Protein AF-A0A834LD94-F1 (afdb_monomer_lite)

Foldseek 3Di:
DLVVLQVLLCVLLVNPGLADDDDDDDDCVPPPPDPVVVVVLVRLVSLCQAQWVVQVVVLCVVVVHDDDPVVVVSSPGHDHDQPVVSDDPVRVVRDDPQSSVLSVLQNGPPPVSHDDPVVSCVGPVCVVVVVVVVVVVVVD

pLDDT: mean 78.09, std 18.95, range [36.41, 98.25]

Secondary structure (DSSP, 8-state):
-HHHHHHHHHHHHT-S-SS----SS-SSTTT-TTTHHHHHHHHHHHHHHHH-HHHHHHHHHHTTPPPPHHHHHHH---PPPPGGGG--TTTTTT--HHHHHHHHHHS-SSTTSSPPHHHHHHSGGGHHHHHHHHHHHT--

Radius of gyration: 17.98 Å; chains: 1; bounding box: 54×30×43 Å

InterPro domains:
  IPR000719 Protein kinase domain [PF00069] (1-126)
  IPR000719 Protein kinase domain [PS50011] (1-126)
  IPR011009 Protein kinase-like domain superfamily [SSF56112] (1-130)
  IPR045216 Casein Kinase 2, subunit alpha [PTHR24054] (1-136)

Sequence (140 aa):
MWSLGCMFAGMIFRKDHFFYGHDNHDQLVKIAKDNALKTIVRDLEMLFDVLGTDELNAYLNKYHLELDPQLDALVGRHGRKPWSKFIHADNQHIVSPEAIDFLDKLLRYDHQDRLTAKEAMAHPYFSQVRAAENSRMRTQ

Organism: Rhododendron simsii (NCBI:txid118357)

Structure (mmCIF, N/CA/C/O backbone):
data_AF-A0A834LD94-F1
#
_entry.id   AF-A0A834LD94-F1
#
loop_
_atom_site.group_PDB
_atom_site.id
_atom_site.type_symbol
_atom_site.label_atom_id
_atom_site.label_alt_id
_atom_site.label_comp_id
_atom_site.label_asym_id
_atom_site.label_entity_id
_atom_site.label_seq_id
_atom_site.pdbx_PDB_ins_code
_atom_site.Cartn_x
_atom_site.Cartn_y
_atom_site.Cartn_z
_atom_site.occupancy
_atom_site.B_iso_or_equiv
_atom_site.auth_seq_id
_atom_site.auth_comp_id
_atom_site.auth_asym_id
_atom_site.auth_atom_id
_atom_site.pdbx_PDB_model_num
ATOM 1 N N . MET A 1 1 ? -5.743 7.159 -3.607 1.00 91.19 1 MET A N 1
ATOM 2 C CA . MET A 1 1 ? -5.575 5.928 -2.797 1.00 91.19 1 MET A CA 1
ATOM 3 C C . MET A 1 1 ? -4.110 5.603 -2.563 1.00 91.19 1 MET A C 1
ATOM 5 O O . MET A 1 1 ? -3.732 5.513 -1.408 1.00 91.19 1 MET A O 1
ATOM 9 N N . TRP A 1 2 ? -3.264 5.577 -3.600 1.00 87.44 2 TRP A N 1
ATOM 10 C CA . TRP A 1 2 ? -1.805 5.479 -3.429 1.00 87.44 2 TRP A CA 1
ATOM 11 C C . TRP A 1 2 ? -1.230 6.528 -2.465 1.00 87.44 2 TRP A C 1
ATOM 13 O O . TRP A 1 2 ? -0.647 6.171 -1.451 1.00 87.44 2 TRP A O 1
ATOM 23 N N . SER A 1 3 ? -1.488 7.819 -2.713 1.00 85.06 3 SER A N 1
ATOM 24 C CA . SER A 1 3 ? -0.994 8.912 -1.859 1.00 85.06 3 SER A CA 1
ATOM 25 C C . SER A 1 3 ? -1.460 8.788 -0.404 1.00 85.06 3 SER A C 1
ATOM 27 O O . SER A 1 3 ? -0.699 9.071 0.515 1.00 85.06 3 SER A O 1
ATOM 29 N N . LEU A 1 4 ? -2.688 8.297 -0.193 1.00 91.31 4 LEU A N 1
ATOM 30 C CA . LEU A 1 4 ? -3.203 7.979 1.140 1.00 91.31 4 LEU A CA 1
ATOM 31 C C . LEU A 1 4 ? -2.395 6.845 1.785 1.00 91.31 4 LEU A C 1
ATOM 33 O O . LEU A 1 4 ? -2.054 6.953 2.954 1.00 91.31 4 LEU A O 1
ATOM 37 N N . GLY A 1 5 ? -2.059 5.796 1.031 1.00 91.25 5 GLY A N 1
ATOM 38 C CA . GLY A 1 5 ? -1.170 4.725 1.483 1.00 91.25 5 GLY A CA 1
ATOM 39 C C . GLY A 1 5 ? 0.214 5.241 1.877 1.00 91.25 5 GLY A C 1
ATOM 40 O O . GLY A 1 5 ? 0.707 4.880 2.939 1.00 91.25 5 GLY A O 1
ATOM 41 N N . CYS A 1 6 ? 0.806 6.149 1.094 1.00 87.38 6 CYS A N 1
ATOM 42 C CA . CYS A 1 6 ? 2.094 6.772 1.424 1.00 87.38 6 CYS A CA 1
ATOM 43 C C . CYS A 1 6 ? 2.033 7.546 2.749 1.00 87.38 6 CYS A C 1
ATOM 45 O O . CYS A 1 6 ? 2.897 7.374 3.608 1.00 87.38 6 CYS A O 1
ATOM 47 N N . MET A 1 7 ? 0.994 8.371 2.930 1.00 87.44 7 MET A N 1
ATOM 48 C CA . MET A 1 7 ? 0.769 9.101 4.182 1.00 87.44 7 MET A CA 1
ATOM 49 C C . MET A 1 7 ? 0.545 8.142 5.352 1.00 87.44 7 MET A C 1
ATOM 51 O O . MET A 1 7 ? 1.127 8.312 6.420 1.00 87.44 7 MET A O 1
ATOM 55 N N . PHE A 1 8 ? -0.288 7.121 5.146 1.00 92.81 8 PHE A N 1
ATOM 56 C CA . PHE A 1 8 ? -0.618 6.137 6.166 1.00 92.81 8 PHE A CA 1
ATOM 57 C C . PHE A 1 8 ? 0.614 5.354 6.621 1.00 92.81 8 PHE A C 1
ATOM 59 O O . PHE A 1 8 ? 0.849 5.257 7.822 1.00 92.81 8 PHE A O 1
ATOM 66 N N . ALA A 1 9 ? 1.448 4.894 5.685 1.00 89.31 9 ALA A N 1
ATOM 67 C CA . ALA A 1 9 ? 2.722 4.251 5.988 1.00 89.31 9 ALA A CA 1
ATOM 68 C C . ALA A 1 9 ? 3.652 5.169 6.795 1.00 89.31 9 ALA A C 1
ATOM 70 O O . ALA A 1 9 ? 4.254 4.722 7.769 1.00 89.31 9 ALA A O 1
ATOM 71 N N . GLY A 1 10 ? 3.727 6.458 6.444 1.00 87.06 10 GLY A N 1
ATOM 72 C CA . GLY A 1 10 ? 4.520 7.433 7.197 1.00 87.06 10 GLY A CA 1
ATOM 73 C C . GLY A 1 10 ? 4.061 7.565 8.650 1.00 87.06 10 GLY A C 1
ATOM 74 O O . GLY A 1 10 ? 4.882 7.542 9.568 1.00 87.06 10 GLY A O 1
ATOM 75 N N . MET A 1 11 ? 2.742 7.593 8.868 1.00 89.62 11 MET A N 1
ATOM 76 C CA . MET A 1 11 ? 2.149 7.634 10.207 1.00 89.62 11 MET A CA 1
ATOM 77 C C . MET A 1 11 ? 2.436 6.359 11.010 1.00 89.62 11 MET A C 1
ATOM 79 O O . MET A 1 11 ? 2.943 6.452 12.128 1.00 89.62 11 MET A O 1
ATOM 83 N N . ILE A 1 12 ? 2.144 5.174 10.458 1.00 91.81 12 ILE A N 1
ATOM 84 C CA . ILE A 1 12 ? 2.244 3.924 11.231 1.00 91.81 12 ILE A CA 1
ATOM 85 C C . ILE A 1 12 ? 3.686 3.467 11.449 1.00 91.81 12 ILE A C 1
ATOM 87 O O . ILE A 1 12 ? 3.975 2.866 12.478 1.00 91.81 12 ILE A O 1
ATOM 91 N N . PHE A 1 13 ? 4.605 3.790 10.534 1.00 89.00 13 PHE A N 1
ATOM 92 C CA . PHE A 1 13 ? 6.021 3.461 10.690 1.00 89.00 13 PHE A CA 1
ATOM 93 C C . PHE A 1 13 ? 6.848 4.592 11.314 1.00 89.00 13 PHE A C 1
ATOM 95 O O . PHE A 1 13 ? 8.049 4.415 11.503 1.00 89.00 13 PHE A O 1
ATOM 102 N N . ARG A 1 14 ? 6.223 5.728 11.662 1.00 84.50 14 ARG A N 1
ATOM 103 C CA . ARG A 1 14 ? 6.878 6.943 12.185 1.00 84.50 14 ARG A CA 1
ATOM 104 C C . ARG A 1 14 ? 8.050 7.419 11.318 1.00 84.50 14 ARG A C 1
ATOM 106 O O . ARG A 1 14 ? 9.116 7.761 11.824 1.00 84.50 14 ARG A O 1
ATOM 113 N N . LYS A 1 15 ? 7.835 7.453 10.003 1.00 73.06 15 LYS A N 1
ATOM 114 C CA . LYS A 1 15 ? 8.753 8.060 9.031 1.00 73.06 15 LYS A CA 1
ATOM 115 C C . LYS A 1 15 ? 8.068 9.264 8.394 1.00 73.06 15 LYS A C 1
ATOM 117 O O . LYS A 1 15 ? 7.026 9.093 7.770 1.00 73.06 15 LYS A O 1
ATOM 122 N N . ASP A 1 16 ? 8.670 10.450 8.501 1.00 56.59 16 ASP A N 1
ATOM 123 C CA . ASP A 1 16 ? 8.117 11.704 7.948 1.00 56.59 16 ASP A CA 1
ATOM 124 C C . ASP A 1 16 ? 7.835 11.637 6.431 1.00 56.59 16 ASP A C 1
ATOM 126 O O . ASP A 1 16 ? 7.008 12.374 5.905 1.00 56.59 16 ASP A O 1
ATOM 130 N N . HIS A 1 17 ? 8.490 10.716 5.726 1.00 63.16 17 HIS A N 1
ATOM 131 C CA . HIS A 1 17 ? 8.369 10.467 4.290 1.00 63.16 17 HIS A CA 1
ATOM 132 C C . HIS A 1 17 ? 8.546 8.963 4.059 1.00 63.16 17 HIS A C 1
ATOM 134 O O . HIS A 1 17 ? 9.658 8.445 4.007 1.00 63.16 17 HIS A O 1
ATOM 140 N N . PHE A 1 18 ? 7.454 8.2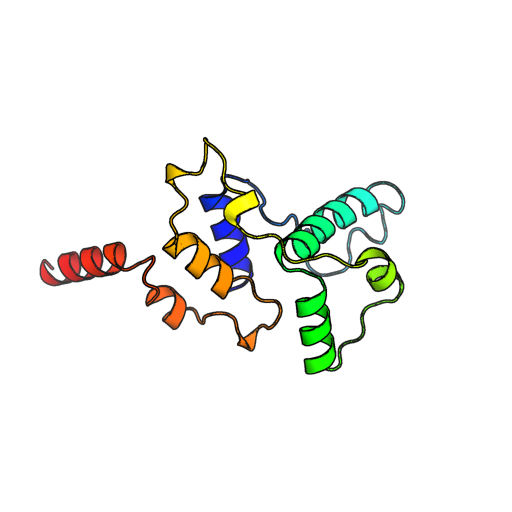04 3.970 1.00 57.44 18 PHE A N 1
ATOM 141 C CA . PHE A 1 18 ? 7.604 6.767 3.713 1.00 57.44 18 PHE A CA 1
ATOM 142 C C . PHE A 1 18 ? 8.094 6.485 2.286 1.00 57.44 18 PHE A C 1
ATOM 144 O O . PHE A 1 18 ? 8.919 5.603 2.079 1.00 57.44 18 PHE A O 1
ATOM 151 N N . PHE A 1 19 ? 7.643 7.298 1.329 1.00 56.38 19 PHE A N 1
ATOM 152 C CA . PHE A 1 19 ? 8.242 7.413 0.006 1.00 56.38 19 PHE A CA 1
ATOM 153 C C . PHE A 1 19 ? 8.608 8.876 -0.205 1.00 56.38 19 PHE A C 1
ATOM 155 O O . PHE A 1 19 ? 7.742 9.751 -0.139 1.00 56.38 19 PHE A O 1
ATOM 162 N N . TYR A 1 20 ? 9.883 9.149 -0.436 1.00 54.19 20 TYR A N 1
ATOM 163 C CA . TYR A 1 20 ? 10.316 10.452 -0.910 1.00 54.19 20 TYR A CA 1
ATOM 164 C C . TYR A 1 20 ? 9.991 10.544 -2.401 1.00 54.19 20 TYR A C 1
ATOM 166 O O . TYR A 1 20 ? 10.498 9.782 -3.213 1.00 54.19 20 TYR A O 1
ATOM 174 N N . GLY A 1 21 ? 9.086 11.441 -2.769 1.00 45.59 21 GLY A N 1
ATOM 175 C CA . GLY A 1 21 ? 8.725 11.675 -4.161 1.00 45.59 21 GLY A CA 1
ATOM 176 C C . GLY A 1 21 ? 8.578 13.164 -4.396 1.00 45.59 21 GLY A C 1
ATOM 177 O O . GLY A 1 21 ? 7.569 13.752 -4.015 1.00 45.59 21 GLY A O 1
ATOM 178 N N . HIS A 1 22 ? 9.585 13.778 -5.012 1.00 41.50 22 HIS A N 1
ATOM 179 C CA . HIS A 1 22 ? 9.457 15.119 -5.567 1.00 41.50 22 HIS A CA 1
ATOM 180 C C . HIS A 1 22 ? 8.754 15.011 -6.927 1.00 41.50 22 HIS A C 1
ATOM 182 O O . HIS A 1 22 ? 9.438 14.856 -7.924 1.00 41.50 22 HIS A O 1
ATOM 188 N N . ASP A 1 23 ? 7.415 15.070 -6.920 1.00 39.53 23 ASP A N 1
ATOM 189 C CA . ASP A 1 23 ? 6.540 15.583 -7.997 1.00 39.53 23 ASP A CA 1
ATOM 190 C C . ASP A 1 23 ? 6.726 15.066 -9.459 1.00 39.53 23 ASP A C 1
ATOM 192 O O . ASP A 1 23 ? 7.674 14.390 -9.844 1.00 39.53 23 ASP A O 1
ATOM 196 N N . ASN A 1 24 ? 5.696 15.284 -10.277 1.00 42.19 24 ASN A N 1
ATOM 197 C CA . ASN A 1 24 ? 5.430 14.628 -11.548 1.00 42.19 24 ASN A CA 1
ATOM 198 C C . ASN A 1 24 ? 6.432 15.024 -12.663 1.00 42.19 24 ASN A C 1
ATOM 200 O O . ASN A 1 24 ? 6.258 16.000 -13.385 1.00 42.19 24 ASN A O 1
ATOM 204 N N . HIS A 1 25 ? 7.428 14.165 -12.864 1.00 48.47 25 HIS A N 1
ATOM 205 C CA . HIS A 1 25 ? 8.263 13.979 -14.059 1.00 48.47 25 HIS A CA 1
ATOM 206 C C . HIS A 1 25 ? 9.552 14.789 -14.303 1.00 48.47 25 HIS A C 1
ATOM 208 O O . HIS A 1 25 ? 10.479 14.146 -14.785 1.00 48.47 25 HIS A O 1
ATOM 214 N N . ASP A 1 26 ? 9.708 16.100 -14.056 1.00 47.38 26 ASP A N 1
ATOM 215 C CA . ASP A 1 26 ? 10.782 16.801 -14.815 1.00 47.38 26 ASP A CA 1
ATOM 216 C C . ASP A 1 26 ? 11.430 18.076 -14.226 1.00 47.38 26 ASP A C 1
ATOM 218 O O . ASP A 1 26 ? 11.669 19.039 -14.953 1.00 47.38 26 ASP A O 1
ATOM 222 N N . GLN A 1 27 ? 11.809 18.128 -12.942 1.00 38.72 27 GLN A N 1
ATOM 223 C CA . GLN A 1 27 ? 12.651 19.253 -12.460 1.00 38.72 27 GLN A CA 1
ATOM 224 C C . GLN A 1 27 ? 14.066 18.890 -11.991 1.00 38.72 27 GLN A C 1
ATOM 226 O O . GLN A 1 27 ? 14.936 19.761 -11.975 1.00 38.72 27 GLN A O 1
ATOM 231 N N . LEU A 1 28 ? 14.367 17.616 -11.712 1.00 36.41 28 LEU A N 1
ATOM 232 C CA . LEU A 1 28 ? 15.713 17.198 -11.277 1.00 36.41 28 LEU A CA 1
ATOM 233 C C . LEU A 1 28 ? 16.620 16.697 -12.412 1.00 36.41 28 LEU A C 1
ATOM 235 O O . LEU A 1 28 ? 17.845 16.748 -12.276 1.00 36.41 28 LEU A O 1
ATOM 239 N N . VAL A 1 29 ? 16.055 16.305 -13.560 1.00 40.59 29 VAL A N 1
ATOM 240 C CA . VAL A 1 29 ? 16.814 15.774 -14.712 1.00 40.59 29 VAL A CA 1
ATOM 241 C C . VAL A 1 29 ? 17.715 16.842 -15.359 1.00 40.59 29 VAL A C 1
ATOM 243 O O . VAL A 1 29 ? 18.750 16.516 -15.944 1.00 40.59 29 VAL A O 1
ATOM 246 N N . LYS A 1 30 ? 17.395 18.136 -15.202 1.00 38.12 30 LYS A N 1
ATOM 247 C CA . LYS A 1 30 ? 18.155 19.245 -15.812 1.00 38.12 30 LYS A CA 1
ATOM 248 C C . LYS A 1 30 ? 19.178 19.937 -14.905 1.00 38.12 30 LYS A C 1
ATOM 250 O O . LYS A 1 30 ? 20.036 20.629 -15.444 1.00 38.12 30 LYS A O 1
ATOM 255 N N . ILE A 1 31 ? 19.148 19.748 -13.580 1.00 37.12 31 ILE A N 1
ATOM 256 C CA . ILE A 1 31 ? 20.051 20.478 -12.658 1.00 37.12 31 ILE A CA 1
ATOM 257 C C . ILE A 1 31 ? 21.036 19.562 -11.910 1.00 37.12 31 ILE A C 1
ATOM 259 O O . ILE A 1 31 ? 22.106 20.020 -11.520 1.00 37.12 31 ILE A O 1
ATOM 263 N N . ALA A 1 32 ? 20.761 18.264 -11.747 1.00 37.47 32 ALA A N 1
ATOM 264 C CA . ALA A 1 32 ? 21.469 17.467 -10.741 1.00 37.47 32 ALA A CA 1
ATOM 265 C C . ALA A 1 32 ? 22.036 16.130 -11.247 1.00 37.47 32 ALA A C 1
ATOM 267 O O . ALA A 1 32 ? 21.876 15.090 -10.606 1.00 37.47 32 ALA A O 1
ATOM 268 N N . LYS A 1 33 ? 22.755 16.179 -12.374 1.00 39.28 33 LYS A N 1
ATOM 269 C CA . LYS A 1 33 ? 23.336 15.008 -13.054 1.00 39.28 33 LYS A CA 1
ATOM 270 C C . LYS A 1 33 ? 24.319 14.150 -12.241 1.00 39.28 33 LYS A C 1
ATOM 272 O O . LYS A 1 33 ? 24.630 13.071 -12.719 1.00 39.28 33 LYS A O 1
ATOM 277 N N . ASP A 1 34 ? 24.762 14.554 -11.046 1.00 46.06 34 ASP A N 1
ATOM 278 C CA . ASP A 1 34 ? 25.768 13.769 -10.299 1.00 46.06 34 ASP A CA 1
ATOM 279 C C . ASP A 1 34 ? 25.426 13.468 -8.824 1.00 46.06 34 ASP A C 1
ATOM 281 O O . ASP A 1 34 ? 25.872 12.461 -8.277 1.00 46.06 34 ASP A O 1
ATOM 285 N N . ASN A 1 35 ? 24.570 14.272 -8.173 1.00 43.41 35 ASN A N 1
ATOM 286 C CA . ASN A 1 35 ? 24.238 14.092 -6.747 1.00 43.41 35 ASN A CA 1
ATOM 287 C C . ASN A 1 35 ? 22.749 13.850 -6.447 1.00 43.41 35 ASN A C 1
ATOM 289 O O . ASN A 1 35 ? 22.457 13.138 -5.489 1.00 43.41 35 ASN A O 1
ATOM 293 N N . ALA A 1 36 ? 21.797 14.351 -7.249 1.00 44.66 36 ALA A N 1
ATOM 294 C CA . ALA A 1 36 ? 20.380 14.034 -7.010 1.00 44.66 36 ALA A CA 1
ATOM 295 C C . ALA A 1 36 ? 19.990 12.659 -7.543 1.00 44.66 36 ALA A C 1
ATOM 297 O O . ALA A 1 36 ? 19.054 12.069 -7.017 1.00 44.66 36 ALA A O 1
ATOM 298 N N . LEU A 1 37 ? 20.717 12.118 -8.528 1.00 42.31 37 LEU A N 1
ATOM 299 C CA . LEU A 1 37 ? 20.450 10.772 -9.027 1.00 42.31 37 LEU A CA 1
ATOM 300 C C . LEU A 1 37 ? 20.600 9.736 -7.905 1.00 42.31 37 LEU A C 1
ATOM 302 O O . LEU A 1 37 ? 19.769 8.853 -7.797 1.00 42.31 37 LEU A O 1
ATOM 306 N N . LYS A 1 38 ? 21.565 9.894 -6.990 1.00 44.16 38 LYS A N 1
ATOM 307 C CA . LYS A 1 38 ? 21.697 9.013 -5.814 1.00 44.16 38 LYS A CA 1
ATOM 308 C C . LYS A 1 38 ? 20.541 9.146 -4.822 1.00 44.16 38 LYS A C 1
ATOM 310 O O . LYS A 1 38 ? 20.176 8.158 -4.197 1.00 44.16 38 LYS A O 1
ATOM 315 N N . THR A 1 39 ? 19.972 10.338 -4.667 1.00 44.09 39 THR A N 1
ATOM 316 C CA . THR A 1 39 ? 18.809 10.554 -3.793 1.00 44.09 39 THR A CA 1
ATOM 317 C C . THR A 1 39 ? 17.550 9.963 -4.425 1.00 44.09 39 THR A C 1
ATOM 319 O O . THR A 1 39 ? 16.916 9.119 -3.811 1.00 44.09 39 THR A O 1
ATOM 322 N N . ILE A 1 40 ? 17.282 10.274 -5.698 1.00 45.62 40 ILE A N 1
ATOM 323 C CA . ILE A 1 40 ? 16.162 9.716 -6.474 1.00 45.62 40 ILE A CA 1
ATOM 324 C C . ILE A 1 40 ? 16.256 8.187 -6.556 1.00 45.62 40 ILE A C 1
ATOM 326 O O . ILE A 1 40 ? 15.250 7.499 -6.422 1.00 45.62 40 ILE A O 1
ATOM 330 N N . VAL A 1 41 ? 17.462 7.641 -6.738 1.00 46.03 41 VAL A N 1
ATOM 331 C CA . VAL A 1 41 ? 17.683 6.192 -6.770 1.00 46.03 41 VAL A CA 1
ATOM 332 C C . VAL A 1 41 ? 17.464 5.572 -5.391 1.00 46.03 41 VAL A C 1
ATOM 334 O O . VAL A 1 41 ? 16.802 4.552 -5.340 1.00 46.03 41 VAL A O 1
ATOM 337 N N . ARG A 1 42 ? 17.880 6.186 -4.269 1.00 50.81 42 ARG A N 1
ATOM 338 C CA . ARG A 1 42 ? 17.532 5.676 -2.919 1.00 50.81 42 ARG A CA 1
ATOM 339 C C . ARG A 1 42 ? 16.027 5.702 -2.645 1.00 50.81 42 ARG A C 1
ATOM 341 O O . ARG A 1 42 ? 15.499 4.823 -1.961 1.00 50.81 42 ARG A O 1
ATOM 348 N N . ASP A 1 43 ? 15.346 6.711 -3.169 1.00 51.22 43 ASP A N 1
ATOM 349 C CA . ASP A 1 43 ? 13.913 6.907 -2.980 1.00 51.22 43 ASP A CA 1
ATOM 350 C C . ASP A 1 43 ? 13.092 5.887 -3.788 1.00 51.22 43 ASP A C 1
ATOM 352 O O . ASP A 1 43 ? 12.126 5.307 -3.283 1.00 51.22 43 ASP A O 1
ATOM 356 N N . LEU A 1 44 ? 13.531 5.599 -5.017 1.00 51.12 44 LEU A N 1
ATOM 357 C CA . LEU A 1 44 ? 12.988 4.541 -5.867 1.00 51.1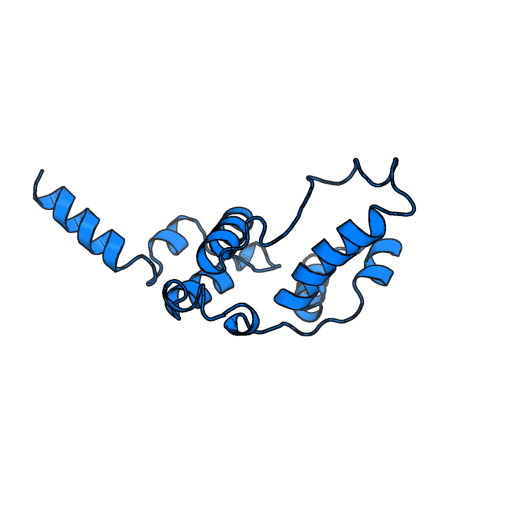2 44 LEU A CA 1
ATOM 358 C C . LEU A 1 44 ? 13.387 3.138 -5.384 1.00 51.12 44 LEU A C 1
ATOM 360 O O . LEU A 1 44 ? 12.542 2.243 -5.381 1.00 51.12 44 LEU A O 1
ATOM 364 N N . GLU A 1 45 ? 14.618 2.955 -4.896 1.00 54.41 45 GLU A N 1
ATOM 365 C CA . GLU A 1 45 ? 15.094 1.715 -4.266 1.00 54.41 45 GLU A CA 1
ATOM 366 C C . GLU A 1 45 ? 14.165 1.314 -3.128 1.00 54.41 45 GLU A C 1
ATOM 368 O O . GLU A 1 45 ? 13.817 0.144 -3.029 1.00 54.41 45 GLU A O 1
ATOM 373 N N . MET A 1 46 ? 13.698 2.262 -2.303 1.00 61.09 46 MET A N 1
ATOM 374 C CA . MET A 1 46 ? 12.771 1.940 -1.218 1.00 61.09 46 MET A CA 1
ATOM 375 C C . MET A 1 46 ? 11.422 1.441 -1.746 1.00 61.09 46 MET A C 1
ATOM 377 O O . MET A 1 46 ? 10.859 0.515 -1.169 1.00 61.09 46 MET A O 1
ATOM 381 N N . LEU A 1 47 ? 10.913 1.990 -2.853 1.00 63.72 47 LEU A N 1
ATOM 382 C CA . LEU A 1 47 ? 9.672 1.515 -3.466 1.00 63.72 47 LEU A CA 1
ATOM 383 C C . LEU A 1 47 ? 9.827 0.111 -4.067 1.00 63.72 47 LEU A C 1
ATOM 385 O O . LEU A 1 47 ? 8.999 -0.761 -3.791 1.00 63.72 47 LEU A O 1
ATOM 389 N N . PHE A 1 48 ? 10.887 -0.116 -4.847 1.00 63.78 48 PHE A N 1
ATOM 390 C CA . PHE A 1 48 ? 11.171 -1.416 -5.464 1.00 63.78 48 PHE A CA 1
ATOM 391 C C . PHE A 1 48 ? 11.526 -2.476 -4.423 1.00 63.78 48 PHE A C 1
ATOM 393 O O . PHE A 1 48 ? 11.130 -3.628 -4.556 1.00 63.78 48 PHE A O 1
ATOM 400 N N . ASP A 1 49 ? 12.186 -2.091 -3.337 1.00 65.25 49 ASP A N 1
ATOM 401 C CA . ASP A 1 49 ? 12.445 -2.967 -2.203 1.00 65.25 49 ASP A CA 1
ATOM 402 C C . ASP A 1 49 ? 11.174 -3.314 -1.425 1.00 65.25 49 ASP A C 1
ATOM 404 O O . ASP A 1 49 ? 11.070 -4.410 -0.880 1.00 65.25 49 ASP A O 1
ATOM 408 N N . VAL A 1 50 ? 10.216 -2.393 -1.322 1.00 70.69 50 VAL A N 1
ATOM 409 C CA . VAL A 1 50 ? 8.973 -2.615 -0.575 1.00 70.69 50 VAL A CA 1
ATOM 410 C C . VAL A 1 50 ? 8.005 -3.485 -1.369 1.00 70.69 50 VAL A C 1
ATOM 412 O O . VAL A 1 50 ? 7.515 -4.474 -0.831 1.00 70.69 50 VAL A O 1
ATOM 415 N N . LEU A 1 51 ? 7.740 -3.153 -2.635 1.00 80.50 51 LEU A N 1
ATOM 416 C CA . LEU A 1 51 ? 6.723 -3.838 -3.443 1.00 80.50 51 LEU A CA 1
ATOM 417 C C . LEU A 1 51 ? 7.293 -4.925 -4.363 1.00 80.50 51 LEU A C 1
ATOM 419 O O . LEU A 1 51 ? 6.571 -5.845 -4.739 1.00 80.50 51 LEU A O 1
ATOM 423 N N . GLY A 1 52 ? 8.590 -4.880 -4.659 1.00 83.06 52 GLY A N 1
ATOM 424 C CA . GLY A 1 52 ? 9.252 -5.816 -5.560 1.00 83.06 52 GLY A CA 1
ATOM 425 C C . GLY A 1 52 ? 9.088 -5.450 -7.034 1.00 83.06 52 GLY A C 1
ATOM 426 O O . GLY A 1 52 ? 8.095 -4.866 -7.461 1.00 83.06 52 GLY A O 1
ATOM 427 N N . THR A 1 53 ? 10.063 -5.843 -7.846 1.00 83.75 53 THR A N 1
ATOM 428 C CA . THR A 1 53 ? 10.056 -5.581 -9.294 1.00 83.75 53 THR A CA 1
ATOM 429 C C . THR A 1 53 ? 9.161 -6.549 -10.066 1.00 83.75 53 THR A C 1
ATOM 431 O O . THR A 1 53 ? 8.735 -6.238 -11.172 1.00 83.75 53 THR A O 1
ATOM 434 N N . ASP A 1 54 ? 8.832 -7.710 -9.497 1.00 86.56 54 ASP A N 1
ATOM 435 C CA . ASP A 1 54 ? 7.993 -8.709 -10.171 1.00 86.56 54 ASP A CA 1
ATOM 436 C C . ASP A 1 54 ? 6.551 -8.196 -10.372 1.00 86.56 54 ASP A C 1
ATOM 438 O O . ASP A 1 54 ? 5.982 -8.348 -11.454 1.00 86.56 54 ASP A O 1
ATOM 442 N N . GLU A 1 55 ? 5.977 -7.515 -9.371 1.00 84.62 55 GLU A N 1
ATOM 443 C CA . GLU A 1 55 ? 4.649 -6.892 -9.487 1.00 84.62 55 GLU A CA 1
ATOM 444 C C . GLU A 1 55 ? 4.657 -5.667 -10.408 1.00 84.62 55 GLU A C 1
ATOM 446 O O . GLU A 1 55 ? 3.691 -5.443 -11.140 1.00 84.62 55 GLU A O 1
ATOM 451 N N . LEU A 1 56 ? 5.755 -4.903 -10.423 1.00 85.50 56 LEU A N 1
ATOM 452 C CA . LEU A 1 56 ? 5.953 -3.818 -11.382 1.00 85.50 56 LEU A CA 1
ATOM 453 C C . LEU A 1 56 ? 5.965 -4.357 -12.817 1.00 85.50 56 LEU A C 1
ATOM 455 O O . LEU A 1 56 ? 5.242 -3.847 -13.666 1.00 85.50 56 LEU A O 1
ATOM 459 N N . ASN A 1 57 ? 6.726 -5.419 -13.081 1.00 86.19 57 ASN A N 1
ATOM 460 C CA . ASN A 1 57 ? 6.798 -6.040 -14.402 1.00 86.19 57 ASN A CA 1
ATOM 461 C C . ASN A 1 57 ? 5.438 -6.598 -14.839 1.00 86.19 57 ASN A C 1
ATOM 463 O O . ASN A 1 57 ? 5.039 -6.429 -15.990 1.00 86.19 57 ASN A O 1
ATOM 467 N N . ALA A 1 58 ? 4.689 -7.220 -13.923 1.00 89.88 58 ALA A N 1
ATOM 468 C CA . ALA A 1 58 ? 3.326 -7.669 -14.198 1.00 89.88 58 ALA A CA 1
ATOM 469 C C . ALA A 1 58 ? 2.403 -6.498 -14.577 1.00 89.88 58 ALA A C 1
ATOM 471 O O . ALA A 1 58 ? 1.636 -6.606 -15.534 1.00 89.88 58 ALA A O 1
ATOM 472 N N . TYR A 1 59 ? 2.513 -5.369 -13.871 1.00 88.25 59 TYR A N 1
ATOM 473 C CA . TYR A 1 59 ? 1.777 -4.146 -14.179 1.00 88.25 59 TYR A CA 1
ATOM 474 C C . TYR A 1 59 ? 2.146 -3.578 -15.558 1.00 88.25 59 TYR A C 1
ATOM 476 O O . TYR A 1 59 ? 1.259 -3.352 -16.380 1.00 88.25 59 TYR A O 1
ATOM 484 N N . LEU A 1 60 ? 3.439 -3.403 -15.845 1.00 87.00 60 LEU A N 1
ATOM 485 C CA . LEU A 1 60 ? 3.921 -2.900 -17.137 1.00 87.00 60 LEU A CA 1
ATOM 486 C C . LEU A 1 60 ? 3.420 -3.770 -18.294 1.00 87.00 60 LEU A C 1
ATOM 488 O O . LEU A 1 60 ? 2.860 -3.254 -19.258 1.00 87.00 60 LEU A O 1
ATOM 492 N N . ASN A 1 61 ? 3.519 -5.093 -18.148 1.00 92.38 61 ASN A N 1
ATOM 493 C CA . ASN A 1 61 ? 3.034 -6.045 -19.144 1.00 92.38 61 ASN A CA 1
ATOM 494 C C . ASN A 1 61 ? 1.513 -5.972 -19.338 1.00 92.38 61 ASN A C 1
ATOM 496 O O . ASN A 1 61 ? 1.050 -5.971 -20.477 1.00 92.38 61 ASN A O 1
ATOM 500 N N . LYS A 1 62 ? 0.731 -5.888 -18.251 1.00 92.31 62 LYS A N 1
ATOM 501 C CA . LYS A 1 62 ? -0.742 -5.821 -18.305 1.00 92.31 62 LYS A CA 1
ATOM 502 C C . LYS A 1 62 ? -1.241 -4.605 -19.087 1.00 92.31 62 LYS A C 1
ATOM 504 O O . LYS A 1 62 ? -2.243 -4.707 -19.789 1.00 92.31 62 LYS A O 1
ATOM 509 N N . TYR A 1 63 ? -0.562 -3.470 -18.948 1.00 89.38 63 TYR A N 1
ATOM 510 C CA . TYR A 1 63 ? -0.956 -2.209 -19.580 1.00 89.38 63 TYR A CA 1
ATOM 511 C C . TYR A 1 63 ? -0.126 -1.863 -20.824 1.00 89.38 63 TYR A C 1
ATOM 513 O O . TYR A 1 63 ? -0.300 -0.777 -21.372 1.00 89.38 63 TYR A O 1
ATOM 521 N N . HIS A 1 64 ? 0.743 -2.774 -21.281 1.00 91.81 64 HIS A N 1
ATOM 522 C CA . HIS A 1 64 ? 1.652 -2.572 -22.415 1.00 91.81 64 HIS A CA 1
ATOM 523 C C . HIS A 1 64 ? 2.471 -1.277 -22.300 1.00 91.81 64 HIS A C 1
ATOM 525 O O . HIS A 1 64 ? 2.579 -0.499 -23.245 1.00 91.81 64 HIS A O 1
ATOM 531 N N . LEU A 1 65 ? 3.011 -1.036 -21.106 1.00 85.69 65 LEU A N 1
ATOM 532 C CA . LEU A 1 65 ? 3.842 0.120 -20.800 1.00 85.69 65 LEU A CA 1
ATOM 533 C C . LEU A 1 65 ? 5.314 -0.254 -20.943 1.00 85.69 65 LEU A C 1
ATOM 535 O O . LEU A 1 65 ? 5.755 -1.270 -20.409 1.00 85.69 65 LEU A O 1
ATOM 539 N N . GLU A 1 66 ? 6.074 0.603 -21.611 1.00 82.5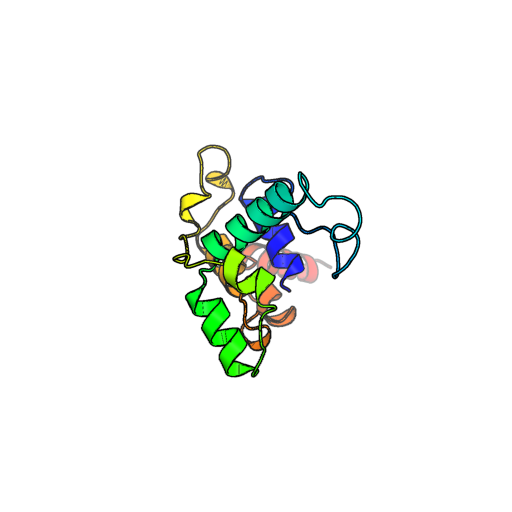6 66 GLU A N 1
ATOM 540 C CA . GLU A 1 66 ? 7.526 0.485 -21.701 1.00 82.56 66 GLU A CA 1
ATOM 541 C C . GLU A 1 66 ? 8.178 1.441 -20.707 1.00 82.56 66 GLU A C 1
ATOM 543 O O . GLU A 1 66 ? 7.782 2.605 -20.5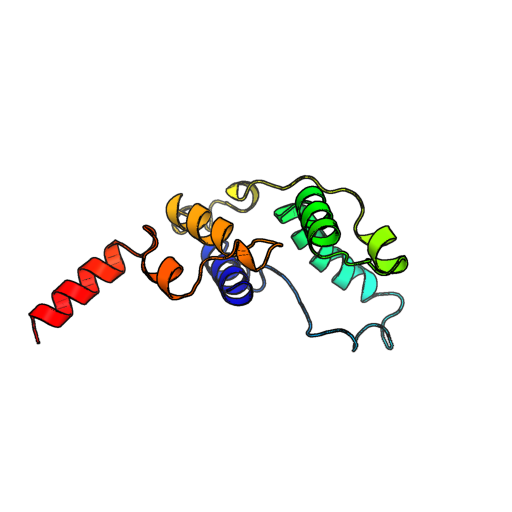82 1.00 82.56 66 GLU A O 1
ATOM 548 N N . LEU A 1 67 ? 9.170 0.938 -19.974 1.00 76.75 67 LEU A N 1
ATOM 549 C CA . LEU A 1 67 ? 9.994 1.774 -19.116 1.00 76.75 67 LEU A CA 1
ATOM 550 C C . LEU A 1 67 ? 11.084 2.446 -19.954 1.00 76.75 67 LEU A C 1
ATOM 552 O O . LEU A 1 67 ? 11.620 1.842 -20.882 1.00 76.75 67 LEU A O 1
ATOM 556 N N . ASP A 1 68 ? 11.447 3.682 -19.608 1.00 75.81 68 ASP A N 1
ATOM 557 C CA . ASP A 1 68 ? 12.605 4.323 -20.228 1.00 75.81 68 ASP A CA 1
ATOM 558 C C . ASP A 1 68 ? 13.867 3.466 -19.985 1.00 75.81 68 ASP A C 1
ATOM 560 O O . ASP A 1 68 ? 14.089 3.049 -18.844 1.00 75.81 68 ASP A O 1
ATOM 564 N N . PRO A 1 69 ? 14.715 3.209 -20.999 1.00 75.81 69 PRO A N 1
ATOM 565 C CA . PRO A 1 69 ? 15.885 2.341 -20.852 1.00 75.81 69 PRO A CA 1
ATOM 566 C C . PRO A 1 69 ? 16.863 2.771 -19.750 1.00 75.81 69 PRO A C 1
ATOM 568 O O . PRO A 1 69 ? 17.539 1.928 -19.160 1.00 75.81 69 PRO A O 1
ATOM 571 N N . GLN A 1 70 ? 16.958 4.073 -19.453 1.00 71.62 70 GLN A N 1
ATOM 572 C CA . GLN A 1 70 ? 17.790 4.566 -18.353 1.00 71.62 70 GLN A CA 1
ATOM 573 C C . GLN A 1 70 ? 17.172 4.217 -17.001 1.00 71.62 70 GLN A C 1
ATOM 575 O O . GLN A 1 70 ? 17.899 3.911 -16.059 1.00 71.62 70 GLN A O 1
ATOM 580 N N . LEU A 1 71 ? 15.842 4.244 -16.905 1.00 66.44 71 LEU A N 1
ATOM 581 C CA . LEU A 1 71 ? 15.124 3.864 -15.696 1.00 66.44 71 LEU A CA 1
ATOM 582 C C . LEU A 1 71 ? 15.146 2.345 -15.497 1.00 66.44 71 LEU A C 1
ATOM 584 O O . LEU A 1 71 ? 15.371 1.898 -14.380 1.00 66.44 71 LEU A O 1
ATOM 588 N N . ASP A 1 72 ? 14.997 1.556 -16.562 1.00 71.25 72 ASP A N 1
ATOM 589 C CA . ASP A 1 72 ? 15.020 0.087 -16.496 1.00 71.25 72 ASP A CA 1
ATOM 590 C C . ASP A 1 72 ? 16.359 -0.431 -15.946 1.00 71.25 72 ASP A C 1
ATOM 592 O O . ASP A 1 72 ? 16.405 -1.248 -15.025 1.00 71.25 72 ASP A O 1
ATOM 596 N N . ALA A 1 73 ? 17.464 0.161 -16.410 1.00 72.69 73 ALA A N 1
ATOM 597 C CA . ALA A 1 73 ? 18.801 -0.129 -15.898 1.00 72.69 73 ALA A CA 1
ATOM 598 C C . ALA A 1 73 ? 18.980 0.223 -14.406 1.00 72.69 73 AL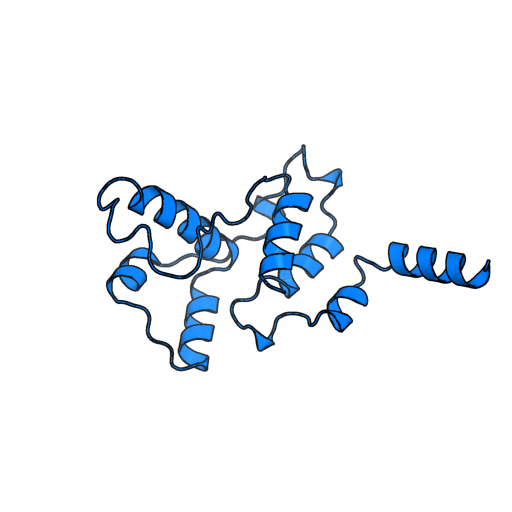A A C 1
ATOM 600 O O . ALA A 1 73 ? 19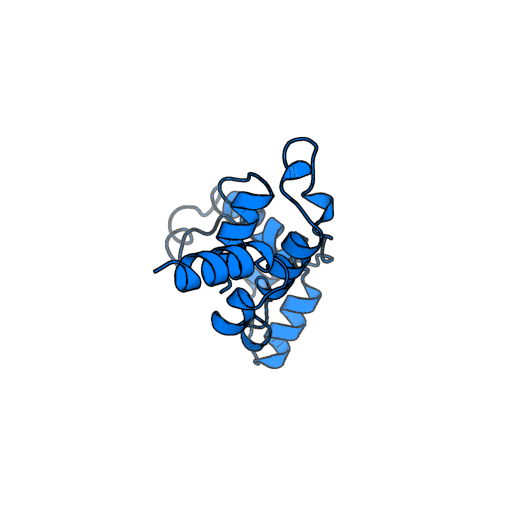.817 -0.383 -13.735 1.00 72.69 73 ALA A O 1
ATOM 601 N N . LEU A 1 74 ? 18.216 1.191 -13.886 1.00 68.31 74 LEU A N 1
ATOM 602 C CA . LEU A 1 74 ? 18.255 1.618 -12.482 1.00 68.31 74 LEU A CA 1
ATOM 603 C C . LEU A 1 74 ? 17.327 0.801 -11.576 1.00 68.31 74 LEU A C 1
ATOM 605 O O . LEU A 1 74 ? 17.614 0.673 -10.390 1.00 68.31 74 LEU A O 1
ATOM 609 N N . VAL A 1 75 ? 16.225 0.264 -12.107 1.00 70.81 75 VAL A N 1
ATOM 610 C CA . VAL A 1 75 ? 15.228 -0.498 -11.336 1.00 70.81 75 VAL A CA 1
ATOM 611 C C . VAL A 1 75 ? 15.802 -1.813 -10.818 1.00 70.81 75 VAL A C 1
ATOM 613 O O . VAL A 1 75 ? 15.444 -2.230 -9.723 1.00 70.81 75 VAL A O 1
ATOM 616 N N . GLY A 1 76 ? 16.685 -2.469 -11.579 1.00 72.69 76 GLY A N 1
ATOM 617 C CA . GLY A 1 76 ? 17.281 -3.744 -11.178 1.00 72.69 76 GLY A CA 1
ATOM 618 C C . GLY A 1 76 ? 16.239 -4.838 -10.895 1.00 72.69 76 GLY A C 1
ATOM 619 O O . GLY A 1 76 ? 15.132 -4.827 -11.428 1.00 72.69 76 GLY A O 1
ATOM 620 N N . ARG A 1 77 ? 16.589 -5.821 -10.051 1.00 77.19 77 ARG A N 1
ATOM 621 C CA . ARG A 1 77 ? 15.654 -6.861 -9.586 1.00 77.19 77 ARG A CA 1
ATOM 622 C C . ARG A 1 77 ? 15.585 -6.865 -8.066 1.00 77.19 77 ARG A C 1
ATOM 624 O O . ARG A 1 77 ? 16.567 -7.195 -7.405 1.00 77.19 77 ARG A O 1
ATOM 631 N N . HIS A 1 78 ? 14.404 -6.575 -7.528 1.00 78.69 78 HIS A N 1
ATOM 632 C CA . HIS A 1 78 ? 14.159 -6.504 -6.090 1.00 78.69 78 HIS A CA 1
ATOM 633 C C . HIS A 1 78 ? 13.020 -7.442 -5.697 1.00 78.69 78 HIS A C 1
ATOM 635 O O . HIS A 1 78 ? 11.955 -7.457 -6.316 1.00 78.69 78 HIS A O 1
ATOM 641 N N . GLY A 1 79 ? 13.241 -8.234 -4.649 1.00 79.75 79 GLY A N 1
ATOM 642 C CA . GLY A 1 79 ? 12.186 -9.039 -4.039 1.00 79.75 79 GLY A CA 1
ATOM 643 C C . GLY A 1 79 ? 11.351 -8.192 -3.082 1.00 79.75 79 GLY A C 1
ATOM 644 O O . GLY A 1 79 ? 11.915 -7.431 -2.295 1.00 79.75 79 GLY A O 1
ATOM 645 N N . ARG A 1 80 ? 10.024 -8.370 -3.108 1.00 83.94 80 ARG A N 1
ATOM 646 C CA . ARG A 1 80 ? 9.091 -7.709 -2.183 1.00 83.94 80 ARG A CA 1
ATOM 647 C C . ARG A 1 80 ? 9.528 -7.941 -0.735 1.00 83.94 80 ARG A C 1
ATOM 649 O O . ARG A 1 80 ? 9.617 -9.085 -0.279 1.00 83.94 80 ARG A O 1
ATOM 656 N N . LYS A 1 81 ? 9.793 -6.869 0.012 1.00 85.94 81 LYS A N 1
ATOM 657 C CA . LYS A 1 81 ? 10.086 -6.961 1.446 1.00 85.94 81 LYS A CA 1
ATOM 658 C C . LYS A 1 81 ? 8.779 -7.002 2.238 1.00 85.94 81 LYS A C 1
ATOM 660 O O . LYS A 1 81 ? 7.888 -6.190 2.004 1.00 85.94 81 LYS A O 1
ATOM 665 N N . PRO A 1 82 ? 8.654 -7.907 3.222 1.00 88.44 82 PRO A N 1
ATOM 666 C CA . PRO A 1 82 ? 7.480 -7.918 4.078 1.00 88.44 82 PRO A CA 1
ATOM 667 C C . PRO A 1 82 ? 7.442 -6.650 4.938 1.00 88.44 82 PRO A C 1
ATOM 669 O O . PRO A 1 82 ? 8.477 -6.199 5.439 1.00 88.44 82 PRO A O 1
ATOM 672 N N . TRP A 1 83 ? 6.239 -6.120 5.171 1.00 89.25 83 TRP A N 1
ATOM 673 C CA . TRP A 1 83 ? 6.017 -4.920 5.987 1.00 89.25 83 TRP A CA 1
ATOM 674 C C . TRP A 1 83 ? 6.591 -5.022 7.406 1.00 89.25 83 TRP A C 1
ATOM 676 O O . TRP A 1 83 ? 6.978 -4.016 7.994 1.00 89.25 83 TRP A O 1
ATOM 686 N N . SER A 1 84 ? 6.718 -6.243 7.933 1.00 87.12 84 SER A N 1
ATOM 687 C CA . SER A 1 84 ? 7.332 -6.517 9.234 1.00 87.12 84 SER A CA 1
ATOM 688 C C . SER A 1 84 ? 8.769 -6.007 9.358 1.00 87.12 84 SER A C 1
ATOM 690 O O . SER A 1 84 ? 9.196 -5.694 10.465 1.00 87.12 84 SER A O 1
ATOM 692 N N . LYS A 1 85 ? 9.507 -5.844 8.248 1.00 87.06 85 LYS A N 1
ATOM 693 C CA . LYS A 1 85 ? 10.862 -5.262 8.264 1.00 87.06 85 LYS A CA 1
ATOM 694 C C . LYS A 1 85 ? 10.897 -3.781 8.646 1.00 87.06 85 LYS A C 1
ATOM 696 O O . LYS A 1 85 ? 11.966 -3.281 8.982 1.00 87.06 85 LYS A O 1
ATOM 701 N N . PHE A 1 86 ? 9.765 -3.084 8.581 1.00 85.69 86 PHE A N 1
ATOM 702 C CA . PHE A 1 86 ? 9.655 -1.670 8.945 1.00 85.69 86 PHE A CA 1
ATOM 703 C C . PHE A 1 86 ? 9.141 -1.470 10.378 1.00 85.69 86 PHE A C 1
ATOM 705 O O . PHE A 1 86 ? 9.027 -0.333 10.834 1.00 85.69 86 PHE A O 1
ATOM 712 N N . ILE A 1 87 ? 8.858 -2.560 11.098 1.00 87.69 87 ILE A N 1
ATOM 713 C CA . ILE A 1 87 ? 8.407 -2.526 12.489 1.00 87.69 87 ILE A CA 1
ATOM 714 C C . ILE A 1 87 ? 9.629 -2.537 13.415 1.00 87.69 87 ILE A C 1
ATOM 716 O O . ILE A 1 87 ? 10.499 -3.398 13.303 1.00 87.69 87 ILE A O 1
ATOM 720 N N . HIS A 1 88 ? 9.686 -1.582 14.340 1.00 87.38 88 HIS A N 1
ATOM 721 C CA . HIS A 1 88 ? 10.708 -1.467 15.382 1.00 87.38 88 HIS A CA 1
ATOM 722 C C . HIS A 1 88 ? 10.071 -1.033 16.711 1.00 87.38 88 HIS A C 1
ATOM 724 O O . HIS A 1 88 ? 8.881 -0.722 16.772 1.00 87.38 88 HIS A O 1
ATOM 730 N N . ALA A 1 89 ? 10.857 -1.019 17.792 1.00 90.12 89 ALA A N 1
ATOM 731 C CA . ALA A 1 89 ? 10.358 -0.777 19.151 1.00 90.12 89 ALA A CA 1
ATOM 732 C C . ALA A 1 89 ? 9.513 0.511 19.278 1.00 90.12 89 ALA A C 1
ATOM 734 O O . ALA A 1 89 ? 8.509 0.530 19.988 1.00 90.12 89 ALA A O 1
ATOM 735 N N . ASP A 1 90 ? 9.862 1.558 18.526 1.00 87.56 90 ASP A N 1
ATOM 736 C CA . ASP A 1 90 ? 9.200 2.868 18.602 1.00 87.56 90 ASP A CA 1
ATOM 737 C C . ASP A 1 90 ? 7.864 2.956 17.851 1.00 87.56 90 ASP A C 1
ATOM 739 O O . ASP A 1 90 ? 7.131 3.929 18.034 1.00 87.56 90 ASP A O 1
ATOM 743 N N . ASN A 1 91 ? 7.542 1.985 16.989 1.00 90.19 91 ASN A N 1
ATOM 744 C CA . ASN A 1 91 ? 6.320 1.995 16.176 1.00 90.19 91 ASN A CA 1
ATOM 745 C C . ASN A 1 91 ? 5.453 0.734 16.342 1.00 90.19 91 ASN A C 1
ATOM 747 O O . ASN A 1 91 ? 4.275 0.755 15.998 1.00 90.19 91 ASN A O 1
ATOM 751 N N . GLN A 1 92 ? 5.984 -0.328 16.955 1.00 90.25 92 GLN A N 1
ATOM 752 C CA . GLN A 1 92 ? 5.293 -1.601 17.196 1.00 90.25 92 GLN A CA 1
ATOM 753 C C . GLN A 1 92 ? 3.903 -1.438 17.832 1.00 90.25 92 GLN A C 1
ATOM 755 O O . GLN A 1 92 ? 2.989 -2.188 17.518 1.00 90.25 92 GLN A O 1
ATOM 760 N N . HIS A 1 93 ? 3.740 -0.473 18.738 1.00 90.94 93 HIS A N 1
ATOM 761 C CA . HIS A 1 93 ? 2.477 -0.235 19.441 1.00 90.94 93 HIS A CA 1
ATOM 762 C C . HIS A 1 93 ? 1.398 0.414 18.557 1.00 90.94 93 HIS A C 1
ATOM 764 O O . HIS A 1 93 ? 0.228 0.417 18.924 1.00 90.94 93 HIS A O 1
ATOM 770 N N . ILE A 1 94 ? 1.794 0.977 17.413 1.00 89.94 94 ILE A N 1
ATOM 771 C CA . ILE A 1 94 ? 0.917 1.617 16.425 1.00 89.94 94 ILE A CA 1
ATOM 772 C C . ILE A 1 94 ? 0.527 0.608 15.337 1.00 89.94 94 ILE A C 1
ATOM 774 O O . ILE A 1 94 ? -0.580 0.654 14.802 1.00 89.94 94 ILE A O 1
ATOM 778 N N . VAL A 1 95 ? 1.437 -0.307 14.998 1.00 93.12 95 VAL A N 1
ATOM 779 C CA . VAL A 1 95 ? 1.274 -1.234 13.877 1.00 93.12 95 VAL A CA 1
ATOM 780 C C . VAL A 1 95 ? 0.497 -2.483 14.305 1.00 93.12 95 VAL A C 1
ATOM 782 O O . VAL A 1 95 ? 1.032 -3.357 14.984 1.00 93.12 95 VAL A O 1
ATOM 785 N N . SER A 1 96 ? -0.753 -2.604 13.850 1.00 94.75 96 SER A N 1
ATOM 786 C CA . SER A 1 96 ? -1.564 -3.825 13.989 1.00 94.75 96 SER A CA 1
ATOM 787 C C . SER A 1 96 ? -1.595 -4.649 12.688 1.00 94.75 96 SER A C 1
ATOM 789 O O . SER A 1 96 ? -1.323 -4.103 11.612 1.00 94.75 96 SER A O 1
ATOM 791 N N . PRO A 1 97 ? -1.962 -5.946 12.732 1.00 95.62 97 PRO A N 1
ATOM 792 C CA . PRO A 1 97 ? -2.163 -6.750 11.523 1.00 95.62 97 PRO A CA 1
ATOM 793 C C . PRO A 1 97 ? -3.159 -6.120 10.540 1.00 95.62 97 PRO A C 1
ATOM 795 O O . PRO A 1 97 ? -2.917 -6.110 9.337 1.00 95.62 97 PRO A O 1
ATOM 798 N N . GLU A 1 98 ? -4.243 -5.525 11.044 1.00 96.44 98 GLU A N 1
ATOM 799 C CA . GLU A 1 98 ? -5.249 -4.831 10.235 1.00 96.44 98 GLU A CA 1
ATOM 800 C C . GLU A 1 98 ? -4.698 -3.546 9.611 1.00 96.44 98 GLU A C 1
ATOM 802 O O . GLU A 1 98 ? -5.114 -3.187 8.510 1.00 96.44 98 GLU A O 1
ATOM 807 N N . ALA A 1 99 ? -3.776 -2.852 10.290 1.00 95.56 99 ALA A N 1
ATOM 808 C CA . ALA A 1 99 ? -3.092 -1.683 9.742 1.00 95.56 99 ALA A CA 1
ATOM 809 C C . ALA A 1 99 ? -2.204 -2.081 8.557 1.00 95.56 99 ALA A C 1
ATOM 811 O O . ALA A 1 99 ? -2.235 -1.435 7.511 1.00 95.56 99 ALA A O 1
ATOM 812 N N . ILE A 1 100 ? -1.453 -3.176 8.702 1.00 95.44 100 ILE A N 1
ATOM 813 C CA . ILE A 1 100 ? -0.616 -3.713 7.626 1.00 95.44 100 ILE A CA 1
ATOM 814 C C . ILE A 1 100 ? -1.467 -4.187 6.448 1.00 95.44 100 ILE A C 1
ATOM 816 O O . ILE A 1 100 ? -1.182 -3.813 5.316 1.00 95.44 100 ILE A O 1
ATOM 820 N N . ASP A 1 101 ? -2.531 -4.949 6.698 1.00 96.62 101 ASP A N 1
ATOM 821 C CA . ASP A 1 101 ? -3.452 -5.420 5.657 1.00 96.62 101 ASP A CA 1
ATOM 822 C C . ASP A 1 101 ? -4.137 -4.254 4.923 1.00 96.62 101 ASP A C 1
ATOM 824 O O . ASP A 1 101 ? -4.240 -4.251 3.695 1.00 96.62 101 ASP A O 1
ATOM 828 N N . PHE A 1 102 ? -4.533 -3.210 5.657 1.00 97.31 102 PHE A N 1
ATOM 829 C CA . PHE A 1 102 ? -5.071 -1.994 5.054 1.00 97.31 102 PHE A CA 1
ATOM 830 C C . PHE A 1 102 ? -4.044 -1.311 4.146 1.00 97.31 102 PHE A C 1
ATOM 832 O O . PHE A 1 102 ? -4.357 -0.975 3.003 1.00 97.31 102 PHE A O 1
ATOM 839 N N . LEU A 1 103 ? -2.816 -1.126 4.640 1.00 95.12 103 LEU A N 1
ATOM 840 C CA . LEU A 1 103 ? -1.736 -0.498 3.885 1.00 95.12 103 LEU A CA 1
ATOM 841 C C . LEU A 1 103 ? -1.403 -1.286 2.611 1.00 95.12 103 LEU A C 1
ATOM 843 O O . LEU A 1 103 ? -1.252 -0.698 1.539 1.00 95.12 103 LEU A O 1
ATOM 847 N N . ASP A 1 104 ? -1.337 -2.610 2.720 1.00 94.31 104 ASP A N 1
ATOM 848 C CA . ASP A 1 104 ? -1.022 -3.524 1.625 1.00 94.31 104 ASP A CA 1
ATOM 849 C C . ASP A 1 104 ? -2.030 -3.426 0.471 1.00 94.31 104 ASP A C 1
ATOM 851 O O . ASP A 1 104 ? -1.658 -3.482 -0.701 1.00 94.31 104 ASP A O 1
ATOM 855 N N . LYS A 1 105 ? -3.309 -3.206 0.791 1.00 96.19 105 LYS A N 1
ATOM 856 C CA . LYS A 1 105 ? -4.384 -3.007 -0.194 1.00 96.19 105 LYS A CA 1
ATOM 857 C C . LYS A 1 105 ? -4.449 -1.582 -0.765 1.00 96.19 105 LYS A C 1
ATOM 859 O O . LYS A 1 105 ? -5.154 -1.342 -1.745 1.00 96.19 105 LYS A O 1
ATOM 864 N N . LEU A 1 106 ? -3.738 -0.619 -0.175 1.00 94.12 106 LEU A N 1
ATOM 865 C CA . LEU A 1 106 ? -3.595 0.739 -0.717 1.00 94.12 106 LEU A CA 1
ATOM 866 C C . LEU A 1 106 ? -2.389 0.865 -1.655 1.00 94.12 106 LEU A C 1
ATOM 868 O O . LEU A 1 106 ? -2.475 1.538 -2.687 1.00 94.12 106 LEU A O 1
ATOM 872 N N . LEU A 1 107 ? -1.269 0.240 -1.286 1.00 91.62 107 LEU A N 1
ATOM 873 C CA . LEU A 1 107 ? 0.005 0.316 -1.998 1.00 91.62 107 LEU A CA 1
ATOM 874 C C . LEU A 1 107 ? 0.168 -0.858 -2.966 1.00 91.62 107 LEU A C 1
ATOM 876 O O . LEU A 1 107 ? 0.948 -1.779 -2.744 1.00 91.62 107 LEU A O 1
ATOM 880 N N . ARG A 1 108 ? -0.585 -0.800 -4.067 1.00 89.38 108 ARG A N 1
ATOM 881 C CA . ARG A 1 108 ? -0.494 -1.735 -5.197 1.00 89.38 108 ARG A CA 1
ATOM 882 C C . ARG A 1 108 ? -0.054 -1.009 -6.462 1.00 89.38 108 ARG A C 1
ATOM 884 O O . ARG A 1 108 ? -0.521 0.108 -6.719 1.00 89.38 108 ARG A O 1
ATOM 891 N N . TYR A 1 109 ? 0.835 -1.625 -7.246 1.00 85.44 109 TYR A N 1
ATOM 892 C CA . TYR A 1 109 ? 1.231 -1.083 -8.551 1.00 85.44 109 TYR A CA 1
ATOM 893 C C . TYR A 1 109 ? 0.013 -0.931 -9.451 1.00 85.44 109 TYR A C 1
ATOM 895 O O . TYR A 1 109 ? -0.272 0.180 -9.904 1.00 85.44 109 TYR A O 1
ATOM 903 N N . ASP A 1 110 ? -0.756 -2.010 -9.606 1.00 88.50 110 ASP A N 1
ATOM 904 C CA . ASP A 1 110 ? -2.012 -1.962 -10.333 1.00 88.50 110 ASP A CA 1
ATOM 905 C C . ASP A 1 110 ? -3.010 -1.054 -9.620 1.00 88.50 110 ASP A C 1
ATOM 907 O O . ASP A 1 110 ? -3.401 -1.272 -8.473 1.00 88.50 110 ASP A O 1
ATOM 911 N N . HIS A 1 111 ? -3.403 0.007 -10.314 1.00 89.00 111 HIS A N 1
ATOM 912 C CA . HIS A 1 111 ? -4.334 0.987 -9.793 1.00 89.00 111 HIS A CA 1
ATOM 913 C C . HIS A 1 111 ? -5.752 0.427 -9.651 1.00 89.00 111 HIS A C 1
ATOM 915 O O . HIS A 1 111 ? -6.502 0.963 -8.838 1.00 89.00 111 HIS A O 1
ATOM 921 N N . GLN A 1 112 ? -6.101 -0.633 -10.391 1.00 92.75 112 GLN A N 1
ATOM 922 C CA . GLN A 1 112 ? -7.395 -1.313 -10.282 1.00 92.75 112 GLN A CA 1
ATOM 923 C C . GLN A 1 112 ? -7.491 -2.202 -9.037 1.00 92.75 112 GLN A C 1
ATOM 925 O O . GLN A 1 112 ? -8.588 -2.396 -8.525 1.00 92.75 112 GLN A O 1
ATOM 930 N N . ASP A 1 113 ? -6.357 -2.680 -8.516 1.00 93.00 113 ASP A N 1
ATOM 931 C CA . ASP A 1 113 ? -6.313 -3.529 -7.315 1.00 93.00 113 ASP A CA 1
ATOM 932 C C . ASP A 1 113 ? -6.336 -2.714 -6.013 1.00 93.00 113 ASP A C 1
ATOM 934 O O . ASP A 1 113 ? -6.439 -3.265 -4.915 1.00 93.00 113 ASP A O 1
ATOM 938 N N . ARG A 1 114 ? -6.210 -1.385 -6.109 1.00 96.00 114 ARG A N 1
ATOM 939 C CA . ARG A 1 114 ? -6.254 -0.496 -4.944 1.00 96.00 114 ARG A CA 1
ATOM 940 C C . ARG A 1 114 ? -7.687 -0.371 -4.451 1.00 96.00 114 ARG A C 1
ATOM 942 O O . ARG A 1 114 ? -8.594 -0.127 -5.243 1.00 96.00 114 ARG A O 1
ATOM 949 N N . LEU A 1 115 ? -7.869 -0.389 -3.130 1.00 96.94 115 LEU A N 1
ATOM 950 C CA . LEU A 1 115 ? -9.170 -0.080 -2.526 1.00 96.94 115 LEU A CA 1
ATOM 951 C C . LEU A 1 115 ? -9.684 1.271 -3.012 1.00 96.94 115 LEU A C 1
ATOM 953 O O . LEU A 1 115 ? -8.958 2.266 -2.984 1.00 96.94 115 LEU A O 1
ATOM 957 N N . THR A 1 116 ? -10.964 1.333 -3.352 1.00 97.62 116 THR A N 1
ATOM 958 C CA . THR A 1 116 ? -11.698 2.593 -3.459 1.00 97.62 116 THR A CA 1
ATOM 959 C C . THR A 1 116 ? -11.846 3.243 -2.081 1.00 97.62 116 THR A C 1
ATOM 961 O O . THR A 1 116 ? -11.718 2.596 -1.040 1.00 97.62 116 THR A O 1
ATOM 964 N N . ALA A 1 117 ? -12.172 4.539 -2.040 1.00 97.12 117 ALA A N 1
ATOM 965 C CA . ALA A 1 117 ? -12.410 5.233 -0.771 1.00 97.12 117 ALA A CA 1
ATOM 966 C C . ALA A 1 117 ? -13.530 4.570 0.056 1.00 97.12 117 ALA A C 1
ATOM 968 O O . ALA A 1 117 ? -13.411 4.435 1.272 1.00 97.12 117 ALA A O 1
ATOM 969 N N . LYS A 1 118 ? -14.592 4.093 -0.608 1.00 96.94 118 LYS A N 1
ATOM 970 C CA . LYS A 1 118 ? -15.716 3.414 0.047 1.00 96.94 118 LYS A CA 1
ATOM 971 C C . LYS A 1 118 ? -15.297 2.079 0.668 1.00 96.94 118 LYS A C 1
ATOM 973 O O . LYS A 1 118 ? -15.664 1.800 1.806 1.00 96.94 118 LYS A O 1
ATOM 978 N N . GLU A 1 119 ? -14.513 1.276 -0.047 1.00 97.50 119 GLU A N 1
ATOM 979 C CA . GLU A 1 119 ? -13.992 0.006 0.477 1.00 97.50 119 GLU A CA 1
ATOM 980 C C . GLU A 1 119 ? -12.986 0.239 1.608 1.00 97.50 119 GLU A C 1
ATOM 982 O O . GLU A 1 119 ? -13.028 -0.450 2.626 1.00 97.50 119 GLU A O 1
ATOM 987 N N . ALA A 1 120 ? -12.141 1.266 1.482 1.00 97.38 120 ALA A N 1
ATOM 988 C CA . ALA A 1 120 ? -11.209 1.670 2.527 1.00 97.38 120 ALA A CA 1
ATOM 989 C C . ALA A 1 120 ? -11.932 2.048 3.829 1.00 97.38 120 ALA A C 1
ATOM 991 O O . ALA A 1 120 ? -11.555 1.573 4.896 1.00 97.38 120 ALA A O 1
ATOM 992 N N . MET A 1 121 ? -13.018 2.823 3.756 1.00 96.25 121 MET A N 1
ATOM 993 C CA . MET A 1 121 ? -13.834 3.161 4.932 1.00 96.25 121 MET A CA 1
ATOM 994 C C . MET A 1 121 ? -14.504 1.937 5.574 1.00 96.25 121 MET A C 1
ATOM 996 O O . MET A 1 121 ? -14.752 1.929 6.783 1.00 96.25 121 MET A O 1
ATOM 1000 N N . ALA A 1 122 ? -14.791 0.894 4.790 1.00 97.06 122 ALA A N 1
ATOM 1001 C CA . ALA A 1 122 ? -15.367 -0.362 5.269 1.00 97.06 122 ALA A CA 1
ATOM 1002 C C . ALA A 1 122 ? -14.324 -1.329 5.866 1.00 97.06 122 ALA A C 1
ATOM 1004 O O . ALA A 1 122 ? -14.700 -2.301 6.526 1.00 97.06 122 ALA A O 1
ATOM 1005 N N . HIS A 1 123 ? -13.027 -1.052 5.705 1.00 98.25 123 HIS A N 1
ATOM 1006 C CA . HIS A 1 123 ? -11.944 -1.937 6.134 1.00 98.25 123 HIS A CA 1
ATOM 1007 C C . HIS A 1 123 ? -12.001 -2.272 7.642 1.00 98.25 123 HIS A C 1
ATOM 1009 O O . HIS A 1 123 ? -12.333 -1.389 8.444 1.00 98.25 123 HIS A O 1
ATOM 1015 N N . PRO A 1 124 ? -11.663 -3.506 8.078 1.00 97.69 124 PRO A N 1
ATOM 1016 C CA . PRO A 1 124 ? -11.647 -3.890 9.497 1.00 97.69 124 PRO A CA 1
ATOM 1017 C C . PRO A 1 124 ? -10.817 -2.974 10.403 1.00 97.69 124 PRO A C 1
ATOM 1019 O O . PRO A 1 124 ? -11.206 -2.746 11.548 1.00 97.69 124 PRO A O 1
ATOM 1022 N N . TYR A 1 125 ? -9.753 -2.370 9.863 1.00 97.12 125 TYR A N 1
ATOM 1023 C CA . TYR A 1 125 ? -8.932 -1.367 10.555 1.00 97.12 125 TYR A CA 1
ATOM 1024 C C . TYR A 1 125 ? -9.765 -0.217 11.161 1.00 97.12 125 TYR A C 1
ATOM 1026 O O . TYR A 1 125 ? -9.487 0.239 12.264 1.00 97.12 125 TYR A O 1
ATOM 1034 N N . PHE A 1 126 ? -10.853 0.200 10.501 1.00 96.94 126 PHE A N 1
ATOM 1035 C CA . PHE A 1 126 ? -11.734 1.274 10.984 1.00 96.94 126 PHE A CA 1
ATOM 1036 C C . PHE A 1 126 ? -12.973 0.777 11.748 1.00 96.94 126 PHE A C 1
ATOM 1038 O O . PHE A 1 126 ? -13.897 1.553 11.990 1.00 96.94 126 PHE A O 1
ATOM 1045 N N . SER A 1 127 ? -13.036 -0.502 12.132 1.00 95.38 127 SER A N 1
ATOM 1046 C CA . SER A 1 127 ? -14.198 -1.087 12.824 1.00 95.38 127 SER A CA 1
ATOM 1047 C C . SER A 1 127 ? -14.586 -0.329 14.099 1.00 95.38 127 SER A C 1
ATOM 1049 O O . SER A 1 127 ? -15.754 0.027 14.266 1.00 95.38 127 SER A O 1
ATOM 1051 N N . GLN A 1 128 ? -13.610 -0.011 14.952 1.00 93.75 128 GLN A N 1
ATOM 1052 C CA . GLN A 1 128 ? -13.834 0.741 16.190 1.00 93.75 128 GLN A CA 1
ATOM 1053 C C . GLN A 1 128 ? -14.309 2.174 15.919 1.00 93.75 128 GLN A C 1
ATOM 1055 O O . GLN A 1 128 ? -15.234 2.650 16.574 1.00 93.75 128 GLN A O 1
ATOM 1060 N N . VAL A 1 129 ? -13.734 2.840 14.911 1.00 94.75 129 VAL A N 1
ATOM 1061 C CA . VAL A 1 129 ? -14.129 4.200 14.509 1.00 94.75 129 VAL A CA 1
ATOM 1062 C C . VAL A 1 129 ? -15.575 4.213 14.012 1.00 94.75 129 VAL A C 1
ATOM 1064 O O . VAL A 1 129 ? -16.363 5.049 14.445 1.00 94.75 129 VAL A O 1
ATOM 1067 N N . ARG A 1 130 ? -15.965 3.243 13.174 1.00 94.25 130 ARG A N 1
ATOM 1068 C CA . ARG A 1 130 ? -17.354 3.108 12.703 1.00 94.25 130 ARG A CA 1
ATOM 1069 C C . ARG A 1 130 ? -18.330 2.840 13.848 1.00 94.25 130 ARG A C 1
ATOM 1071 O O . ARG A 1 130 ? -19.415 3.413 13.869 1.00 94.25 130 ARG A O 1
ATOM 1078 N N . ALA A 1 131 ? -17.961 1.982 14.800 1.00 93.19 131 ALA A N 1
ATOM 1079 C CA . ALA A 1 131 ? -18.797 1.695 15.966 1.00 93.19 131 ALA A CA 1
ATOM 1080 C C . ALA A 1 131 ? -19.003 2.940 16.847 1.00 93.19 131 ALA A C 1
ATOM 1082 O O . ALA A 1 131 ? -20.127 3.212 17.280 1.00 93.19 131 ALA A O 1
ATOM 1083 N N . ALA A 1 132 ? -17.942 3.720 17.069 1.00 93.12 132 ALA A N 1
ATOM 1084 C CA . ALA A 1 132 ? -18.011 4.974 17.812 1.00 93.12 132 ALA A CA 1
ATOM 1085 C C . ALA A 1 132 ? -18.890 6.014 17.096 1.00 93.12 132 ALA A C 1
ATOM 1087 O O . ALA A 1 132 ? -19.746 6.630 17.729 1.00 93.12 132 ALA A O 1
ATOM 1088 N N . GLU A 1 133 ? -18.737 6.163 15.779 1.00 91.75 133 GLU A N 1
ATOM 1089 C CA . GLU A 1 133 ? -19.514 7.122 14.988 1.00 91.75 133 GLU A CA 1
ATOM 1090 C C . GLU A 1 133 ? -21.009 6.771 14.960 1.00 91.75 133 GLU A C 1
ATOM 1092 O O . GLU A 1 133 ? -21.858 7.620 15.233 1.00 91.75 133 GLU A O 1
ATOM 1097 N N . ASN A 1 134 ? -21.343 5.492 14.762 1.00 88.31 134 ASN A N 1
ATOM 1098 C CA . ASN A 1 134 ? -22.724 5.008 14.837 1.00 88.31 134 ASN A CA 1
ATOM 1099 C C . ASN A 1 134 ? -23.356 5.249 16.215 1.00 88.31 134 ASN A C 1
ATOM 1101 O O . ASN A 1 134 ? -24.561 5.475 16.314 1.00 88.31 134 ASN A O 1
ATOM 1105 N N . SER A 1 135 ? -22.557 5.185 17.284 1.00 89.38 135 SER A N 1
ATOM 1106 C CA . SER A 1 135 ? -23.037 5.458 18.641 1.00 89.38 135 SER A CA 1
ATOM 1107 C C . SER A 1 135 ? -23.326 6.947 18.839 1.00 89.38 135 SER A C 1
ATOM 1109 O O . SER A 1 135 ? -24.359 7.285 19.407 1.00 89.38 135 SER A O 1
ATOM 1111 N N . ARG A 1 136 ? -22.472 7.832 18.305 1.00 88.50 136 ARG A N 1
ATOM 1112 C CA . ARG A 1 136 ? -22.665 9.294 18.343 1.00 88.50 136 ARG A CA 1
ATOM 1113 C C . ARG A 1 136 ? -23.908 9.745 17.580 1.00 88.50 136 ARG A C 1
ATOM 1115 O O . ARG A 1 136 ? -24.658 10.574 18.086 1.00 88.50 136 ARG A O 1
ATOM 1122 N N . MET A 1 137 ? -24.152 9.180 16.397 1.00 80.25 137 MET A N 1
ATOM 1123 C CA . MET A 1 137 ? -25.327 9.518 15.582 1.00 80.25 137 MET A CA 1
ATOM 1124 C C . MET A 1 137 ? -26.653 9.098 16.226 1.00 80.25 137 MET A C 1
ATOM 1126 O O . MET A 1 137 ? -27.672 9.708 15.949 1.00 80.25 137 MET A O 1
ATOM 1130 N N . ARG A 1 138 ? -26.660 8.069 17.083 1.00 73.12 138 ARG A N 1
ATOM 1131 C CA . ARG A 1 138 ? -27.866 7.640 17.819 1.00 73.12 138 ARG A CA 1
ATOM 1132 C C . ARG A 1 138 ? -28.197 8.524 19.021 1.00 73.12 138 ARG A C 1
ATOM 1134 O O . ARG A 1 138 ? -29.291 8.414 19.562 1.00 73.12 138 ARG A O 1
ATOM 1141 N N . THR A 1 139 ? -27.235 9.320 19.478 1.00 70.12 139 THR A N 1
ATOM 1142 C CA . THR A 1 139 ? -27.382 10.230 20.623 1.00 70.12 139 THR A CA 1
ATOM 1143 C C . THR A 1 139 ? -27.701 11.674 20.223 1.00 70.12 139 THR A C 1
ATOM 1145 O O . THR A 1 139 ? -27.881 12.500 21.115 1.00 70.12 139 THR A O 1
ATOM 1148 N N . GLN A 1 140 ? -27.748 11.979 18.921 1.00 53.72 140 GLN A N 1
ATOM 1149 C CA . GLN A 1 140 ? -28.237 13.247 18.360 1.00 53.72 140 GLN A CA 1
ATOM 1150 C C . GLN A 1 140 ? -29.668 13.078 17.856 1.00 53.72 140 GLN A C 1
ATOM 1152 O O . GLN A 1 140 ? -30.429 14.062 17.969 1.00 53.72 140 GLN A O 1
#